Protein AF-A0A9P4NDZ0-F1 (afdb_monomer_lite)

Foldseek 3Di:
DPPPPVDDDDDLVVVLVVCLVVVHQADEDEPVVCVVCVVSLVVRVVSNHAYEYECQPPDDDCPVDPNPSDDPSHQWYAHPVRDIDGPDPPDD

Secondary structure (DSSP, 8-state):
-----------HHHHHHHHHHTT--EEEEEHHHHHH-THHHHHHHHTT-EEEEE-TT-S--TTTSSTT---TT-SEEE-TTS-EEE------

Radius of gyration: 14.3 Å; chains: 1; bounding box: 34×35×33 Å

Structure (mmCIF, N/CA/C/O backbone):
data_AF-A0A9P4NDZ0-F1
#
_entry.id   AF-A0A9P4NDZ0-F1
#
loop_
_atom_site.group_PDB
_atom_site.id
_atom_site.type_symbol
_atom_site.label_atom_id
_atom_site.label_alt_id
_atom_site.label_comp_id
_atom_site.label_asym_id
_atom_site.label_entity_id
_atom_site.label_seq_id
_atom_site.pdbx_PDB_ins_code
_atom_site.Cartn_x
_atom_site.Cartn_y
_atom_site.Cartn_z
_atom_site.occupancy
_atom_site.B_iso_or_equiv
_atom_site.auth_seq_id
_atom_site.auth_comp_id
_atom_site.auth_asym_id
_atom_site.auth_atom_id
_atom_site.pdbx_PDB_model_num
ATOM 1 N N . SER A 1 1 ? 20.275 24.107 15.147 1.00 38.81 1 SER A N 1
ATOM 2 C CA . SER A 1 1 ? 18.833 24.118 14.835 1.00 38.81 1 SER A CA 1
ATOM 3 C C . SER A 1 1 ? 18.440 22.714 14.418 1.00 38.81 1 SER A C 1
ATOM 5 O O . SER A 1 1 ? 18.920 22.236 13.399 1.00 38.81 1 SER A O 1
ATOM 7 N N . LEU A 1 2 ? 17.660 22.000 15.237 1.00 47.12 2 LEU A N 1
ATOM 8 C CA . LEU A 1 2 ? 17.105 20.715 14.812 1.00 47.12 2 LEU A CA 1
ATOM 9 C C . LEU A 1 2 ? 16.0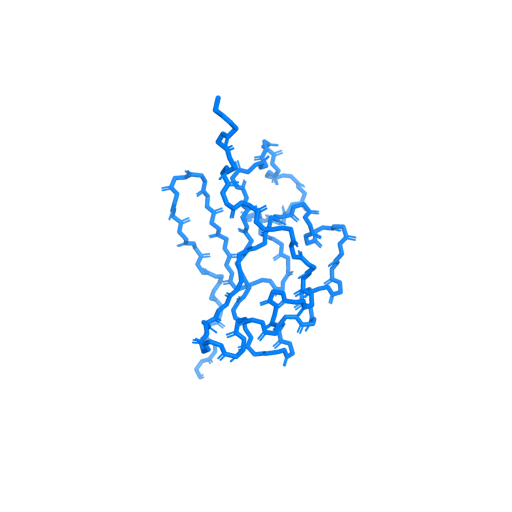81 21.005 13.716 1.00 47.12 2 LEU A C 1
ATOM 11 O O . LEU A 1 2 ? 14.966 21.432 14.002 1.00 47.12 2 LEU A O 1
ATOM 15 N N . ALA A 1 3 ? 16.478 20.810 12.461 1.00 49.50 3 ALA A N 1
ATOM 16 C CA . ALA A 1 3 ? 15.529 20.616 11.384 1.00 49.50 3 ALA A CA 1
ATOM 17 C C . ALA A 1 3 ? 14.787 19.312 11.693 1.00 49.50 3 ALA A C 1
ATOM 19 O O . ALA A 1 3 ? 15.210 18.225 11.305 1.00 49.50 3 ALA A O 1
ATOM 20 N N . SER A 1 4 ? 13.702 19.417 12.459 1.00 49.03 4 SER A N 1
ATOM 21 C CA . SER A 1 4 ? 12.633 18.433 12.408 1.00 49.03 4 SER A CA 1
ATOM 22 C C . SER A 1 4 ? 12.071 18.523 10.993 1.00 49.03 4 SER A C 1
ATOM 24 O O . SER A 1 4 ? 11.131 19.267 10.726 1.00 49.03 4 SER A O 1
ATOM 26 N N . SER A 1 5 ? 12.717 17.852 10.035 1.00 56.53 5 SER A N 1
ATOM 27 C CA . SER A 1 5 ? 12.047 17.449 8.803 1.00 56.53 5 SER A CA 1
ATOM 28 C C . SER A 1 5 ? 10.781 16.768 9.289 1.00 56.53 5 SER A C 1
ATOM 30 O O . SER A 1 5 ? 10.937 15.763 9.973 1.00 56.53 5 SER A O 1
ATOM 32 N N . GLY A 1 6 ? 9.599 17.357 9.065 1.00 56.12 6 GLY A N 1
ATOM 33 C CA . GLY A 1 6 ? 8.296 17.001 9.658 1.00 56.12 6 GLY A CA 1
ATOM 34 C C . GLY A 1 6 ? 7.807 15.583 9.341 1.00 56.12 6 GLY A C 1
ATOM 35 O O . GLY A 1 6 ? 6.699 15.374 8.863 1.00 56.12 6 GLY A O 1
ATOM 36 N N . ARG A 1 7 ? 8.666 14.598 9.577 1.00 63.81 7 ARG A N 1
ATOM 37 C CA . ARG A 1 7 ? 8.491 13.176 9.395 1.00 63.81 7 ARG A CA 1
ATOM 38 C C . ARG A 1 7 ? 7.784 12.685 10.642 1.00 63.81 7 ARG A C 1
ATOM 40 O O . ARG A 1 7 ? 8.405 12.222 11.595 1.00 63.81 7 ARG A O 1
ATOM 47 N N . THR A 1 8 ? 6.471 12.826 10.624 1.00 73.31 8 THR A N 1
ATOM 48 C CA . THR A 1 8 ? 5.604 12.151 11.579 1.00 73.31 8 THR A CA 1
ATOM 49 C C . THR A 1 8 ? 5.715 10.650 11.331 1.00 73.31 8 THR A C 1
ATOM 51 O O . THR A 1 8 ? 5.554 10.184 10.202 1.00 73.31 8 THR A O 1
ATOM 54 N N . VAL A 1 9 ? 6.037 9.889 12.375 1.00 80.50 9 VAL A N 1
ATOM 55 C CA . VAL A 1 9 ? 6.003 8.426 12.323 1.00 80.50 9 VAL A CA 1
ATOM 56 C C . VAL A 1 9 ? 4.563 8.007 12.593 1.00 80.50 9 VAL A C 1
ATOM 58 O O . VAL A 1 9 ? 4.061 8.237 13.687 1.00 80.50 9 VAL A O 1
ATOM 61 N N . LEU A 1 10 ? 3.906 7.434 11.587 1.00 83.81 10 LEU A N 1
ATOM 62 C CA . LEU A 1 10 ? 2.558 6.880 11.689 1.00 83.81 10 LEU A CA 1
ATOM 63 C C . LEU A 1 10 ? 2.607 5.387 11.384 1.00 83.81 10 LEU A C 1
ATOM 65 O O . LEU A 1 10 ? 3.356 4.941 10.509 1.00 83.81 10 LEU A O 1
ATOM 69 N N . SER A 1 11 ? 1.785 4.615 12.083 1.00 89.31 11 SER A N 1
ATOM 70 C CA . SER A 1 11 ? 1.475 3.255 11.663 1.00 89.31 11 SER A CA 1
ATOM 71 C C . SER A 1 11 ? 0.663 3.271 10.364 1.00 89.31 11 SER A C 1
ATOM 73 O O . SER A 1 11 ? -0.027 4.239 10.044 1.00 89.31 11 SER A O 1
ATOM 75 N N . VAL A 1 12 ? 0.692 2.167 9.614 1.00 88.75 12 VAL A N 1
ATOM 76 C CA . VAL A 1 12 ? -0.098 2.045 8.376 1.00 88.75 12 VAL A CA 1
ATOM 77 C C . VAL A 1 12 ? -1.597 2.144 8.660 1.00 88.75 12 VAL A C 1
ATOM 79 O O . VAL A 1 12 ? -2.324 2.763 7.892 1.00 88.75 12 VAL A O 1
ATOM 82 N N . LYS A 1 13 ? -2.052 1.626 9.807 1.00 91.31 13 LYS A N 1
ATOM 83 C CA . LYS A 1 13 ? -3.438 1.778 10.264 1.00 91.31 13 LYS A CA 1
ATOM 84 C C . LYS A 1 13 ? -3.824 3.252 10.419 1.00 91.31 13 LYS A C 1
ATOM 86 O O . LYS A 1 13 ? -4.869 3.663 9.925 1.00 91.31 13 LYS A O 1
ATOM 91 N N . GLU A 1 14 ? -2.983 4.042 11.083 1.00 92.94 14 GLU A N 1
ATOM 92 C CA . GLU A 1 14 ? -3.220 5.481 11.248 1.00 92.94 14 GLU A CA 1
ATOM 93 C C . GLU A 1 14 ? -3.169 6.207 9.903 1.00 92.94 14 GLU A C 1
ATOM 95 O O . GLU A 1 14 ? -4.018 7.052 9.643 1.00 92.94 14 GLU A O 1
ATOM 100 N N . ALA A 1 15 ? -2.234 5.849 9.019 1.00 92.56 15 ALA A N 1
ATOM 101 C CA . ALA A 1 15 ? -2.145 6.431 7.682 1.00 92.56 15 ALA A CA 1
ATOM 102 C C . ALA A 1 15 ? -3.409 6.165 6.842 1.00 92.56 15 ALA A C 1
ATOM 104 O O . ALA A 1 15 ? -3.913 7.083 6.199 1.00 92.56 15 ALA A O 1
ATOM 105 N N . VAL A 1 16 ? -3.959 4.945 6.893 1.00 94.00 16 VAL A N 1
ATOM 106 C CA . VAL A 1 16 ? -5.237 4.590 6.246 1.00 94.00 16 VAL A CA 1
ATOM 107 C C . VAL A 1 16 ? -6.384 5.416 6.819 1.00 94.00 16 VAL A C 1
ATOM 109 O O . VAL A 1 16 ? -7.154 6.004 6.063 1.00 94.00 16 VAL A O 1
ATOM 112 N N . GLN A 1 17 ? -6.474 5.517 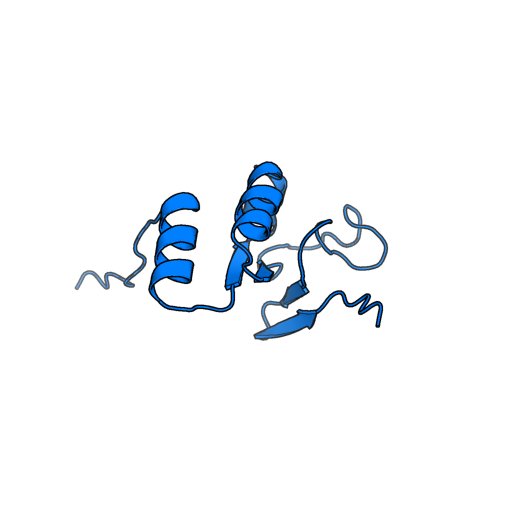8.145 1.00 94.25 17 GLN A N 1
ATOM 113 C CA . GLN A 1 17 ? -7.531 6.288 8.797 1.00 94.25 17 GLN A CA 1
ATOM 114 C C . GLN A 1 17 ? -7.443 7.781 8.448 1.00 94.25 17 GLN A C 1
ATOM 116 O O . GLN A 1 17 ? -8.458 8.413 8.164 1.00 94.25 17 GLN A O 1
ATOM 121 N N . VAL A 1 18 ? -6.233 8.347 8.418 1.00 93.81 18 VAL A N 1
ATOM 122 C CA . VAL A 1 18 ? -6.002 9.724 7.966 1.00 93.81 18 VAL A CA 1
ATOM 123 C C . VAL A 1 18 ? -6.431 9.886 6.510 1.00 93.81 18 VAL A C 1
ATOM 125 O O . VAL A 1 18 ? -7.134 10.846 6.206 1.00 93.81 18 VAL A O 1
ATOM 128 N N . ALA A 1 19 ? -6.066 8.958 5.624 1.00 94.88 19 ALA A N 1
ATOM 129 C CA . ALA A 1 19 ? -6.450 9.020 4.218 1.00 94.88 19 ALA A CA 1
ATOM 130 C C . ALA A 1 19 ? -7.975 9.015 4.034 1.00 94.88 19 ALA A C 1
ATOM 132 O O . ALA A 1 19 ? -8.503 9.886 3.344 1.00 94.88 19 ALA A O 1
ATOM 133 N N . GLN A 1 20 ? -8.688 8.116 4.716 1.00 94.25 20 GLN A N 1
ATOM 134 C CA . GLN A 1 20 ? -10.151 8.049 4.661 1.00 94.25 20 GLN A CA 1
ATOM 135 C C . GLN A 1 20 ? -10.812 9.313 5.222 1.00 94.25 20 GLN A C 1
ATOM 137 O O . GLN A 1 20 ? -11.705 9.875 4.594 1.00 94.25 20 GLN A O 1
ATOM 142 N N . ASN A 1 21 ? -10.334 9.811 6.364 1.00 95.88 21 ASN A N 1
ATOM 143 C CA . ASN A 1 21 ? -10.903 11.000 7.003 1.00 95.88 21 ASN A CA 1
ATOM 144 C C . ASN A 1 21 ? -10.668 12.293 6.206 1.00 95.88 21 ASN A C 1
ATOM 146 O O . ASN A 1 21 ? -11.366 13.279 6.430 1.00 95.88 21 ASN A O 1
ATOM 150 N N . ASN A 1 22 ? -9.680 12.304 5.307 1.00 95.06 22 ASN A N 1
ATOM 151 C CA . ASN A 1 22 ? -9.322 13.465 4.490 1.00 95.06 22 ASN A CA 1
ATOM 152 C C . ASN A 1 22 ? -9.673 13.286 3.004 1.00 95.06 22 ASN A C 1
ATOM 154 O O . ASN A 1 22 ? -9.245 14.095 2.182 1.00 95.06 22 ASN A O 1
ATOM 158 N N . ASN A 1 23 ? -10.452 12.256 2.652 1.00 93.88 23 ASN A N 1
ATOM 159 C CA . ASN A 1 23 ? -10.839 11.944 1.271 1.00 93.88 23 ASN A CA 1
ATOM 160 C C . ASN A 1 23 ? -9.640 11.801 0.317 1.00 93.88 23 ASN A C 1
ATOM 162 O O . ASN A 1 23 ? -9.702 12.194 -0.850 1.00 93.88 23 ASN A O 1
ATOM 166 N N . PHE A 1 24 ? -8.519 11.272 0.806 1.00 95.25 24 PHE A N 1
ATOM 167 C CA . PHE A 1 24 ? -7.387 10.972 -0.059 1.00 95.25 24 PHE A CA 1
ATOM 168 C C . PHE A 1 24 ? -7.678 9.747 -0.913 1.00 95.25 24 PHE A C 1
ATOM 170 O O . PHE A 1 24 ? -8.310 8.792 -0.474 1.00 95.25 24 PHE A O 1
ATOM 177 N N . MET A 1 25 ? -7.150 9.766 -2.135 1.00 93.06 25 MET A N 1
ATOM 178 C CA . MET A 1 25 ? -7.335 8.665 -3.078 1.00 93.06 25 MET A CA 1
ATOM 179 C C . MET A 1 25 ? -6.537 7.419 -2.696 1.00 93.06 25 MET A C 1
ATOM 181 O O . MET A 1 25 ? -6.904 6.324 -3.104 1.00 93.06 25 MET A O 1
ATOM 185 N N . GLY A 1 26 ? -5.430 7.557 -1.960 1.00 94.44 26 GLY A N 1
ATOM 186 C CA . GLY A 1 26 ? -4.525 6.436 -1.767 1.00 94.44 26 GLY A CA 1
ATOM 187 C C . GLY A 1 26 ? -3.312 6.694 -0.889 1.00 94.44 26 GLY A C 1
ATOM 188 O O . GLY A 1 26 ? -3.129 7.777 -0.333 1.00 94.44 26 GLY A O 1
ATOM 189 N N . LEU A 1 27 ? -2.471 5.668 -0.798 1.00 94.25 27 LEU A N 1
ATOM 190 C CA . LEU A 1 27 ? -1.217 5.650 -0.059 1.00 94.25 27 LEU A CA 1
ATOM 191 C C . LEU A 1 27 ? -0.063 5.234 -0.974 1.00 94.25 27 LEU A C 1
ATOM 193 O O . LEU A 1 27 ? -0.193 4.335 -1.805 1.00 94.25 27 LEU A O 1
ATOM 197 N N . ILE A 1 28 ? 1.097 5.854 -0.761 1.00 92.81 28 ILE A N 1
ATOM 198 C CA . ILE A 1 28 ? 2.364 5.420 -1.349 1.00 92.81 28 ILE A CA 1
ATOM 199 C C . ILE A 1 28 ? 3.155 4.702 -0.258 1.00 92.81 28 ILE A C 1
ATOM 201 O O . ILE A 1 28 ? 3.499 5.298 0.763 1.00 92.81 28 ILE A O 1
ATOM 205 N N . CYS A 1 29 ? 3.445 3.421 -0.470 1.00 90.94 29 CYS A N 1
ATOM 206 C CA . CYS A 1 29 ? 4.225 2.604 0.456 1.00 90.94 29 CYS A CA 1
ATOM 207 C C . CYS A 1 29 ? 5.520 2.154 -0.208 1.00 90.94 29 CYS A C 1
ATOM 209 O O . CYS A 1 29 ? 5.516 1.741 -1.364 1.00 90.94 29 CYS A O 1
ATOM 211 N N . SER A 1 30 ? 6.633 2.155 0.528 1.00 88.88 30 SER A N 1
ATOM 212 C CA . SER A 1 30 ? 7.869 1.565 0.007 1.00 88.88 30 SER A CA 1
ATOM 213 C C . SER A 1 30 ? 7.653 0.090 -0.330 1.00 88.88 30 SER A C 1
ATOM 215 O O . SER A 1 30 ? 7.114 -0.647 0.499 1.00 88.88 30 SER A O 1
ATOM 217 N N . SER A 1 31 ? 8.141 -0.351 -1.485 1.00 88.12 31 SER A N 1
ATOM 218 C CA . SER A 1 31 ? 8.165 -1.764 -1.906 1.00 88.12 31 SER A CA 1
ATOM 219 C C . SER A 1 31 ? 8.621 -2.714 -0.793 1.00 88.12 31 SER A C 1
ATOM 221 O O . SER A 1 31 ? 7.927 -3.672 -0.481 1.00 88.12 31 SER A O 1
ATOM 223 N N . ARG A 1 32 ? 9.704 -2.376 -0.080 1.00 86.62 32 ARG A N 1
ATOM 224 C CA . ARG A 1 32 ? 10.209 -3.169 1.057 1.00 86.62 32 ARG A CA 1
ATOM 225 C C . ARG A 1 32 ? 9.184 -3.392 2.178 1.00 86.62 32 ARG A C 1
ATOM 227 O O . ARG A 1 32 ? 9.205 -4.439 2.814 1.00 86.62 32 ARG A O 1
ATOM 234 N N . LEU A 1 33 ? 8.341 -2.403 2.475 1.00 88.44 33 LEU A N 1
ATOM 235 C CA . LEU A 1 33 ? 7.314 -2.531 3.516 1.00 88.44 33 LEU A CA 1
ATOM 236 C C . LEU A 1 33 ? 6.225 -3.510 3.077 1.00 88.44 33 LEU A C 1
ATOM 238 O O . LEU A 1 33 ? 5.787 -4.325 3.883 1.00 88.44 33 LEU A O 1
ATOM 242 N N . LEU A 1 34 ? 5.837 -3.455 1.803 1.00 88.69 34 LEU A N 1
ATOM 243 C CA . LEU A 1 34 ? 4.848 -4.363 1.227 1.00 88.69 34 LEU A CA 1
ATOM 244 C C . LEU A 1 34 ? 5.385 -5.801 1.143 1.00 88.69 34 LEU A C 1
ATOM 246 O O . LEU A 1 34 ? 4.648 -6.728 1.456 1.00 88.69 34 LEU A O 1
ATOM 250 N N . ASP A 1 35 ? 6.678 -5.979 0.842 1.00 84.75 35 ASP A N 1
ATOM 251 C CA . ASP A 1 35 ? 7.342 -7.294 0.870 1.00 84.75 35 ASP A CA 1
ATOM 252 C C . ASP A 1 35 ? 7.317 -7.926 2.274 1.00 84.75 35 ASP A C 1
ATOM 254 O O . ASP A 1 35 ? 7.123 -9.130 2.426 1.00 84.75 35 ASP A O 1
ATOM 258 N N . LEU A 1 36 ? 7.554 -7.118 3.314 1.00 88.50 36 LEU A N 1
ATOM 259 C CA . LEU A 1 36 ? 7.609 -7.592 4.701 1.00 88.50 36 LEU A CA 1
ATOM 260 C C . LEU A 1 36 ? 6.224 -7.846 5.297 1.00 88.50 36 LEU A C 1
ATOM 262 O O . LEU A 1 36 ? 6.101 -8.628 6.238 1.00 88.50 36 LEU A O 1
ATOM 266 N N . ALA A 1 37 ? 5.197 -7.170 4.788 1.00 89.38 37 ALA A N 1
ATOM 267 C CA . ALA A 1 37 ? 3.843 -7.272 5.305 1.00 89.38 37 ALA A CA 1
ATOM 268 C C . ALA A 1 37 ? 2.796 -7.241 4.174 1.00 89.38 37 ALA A C 1
ATOM 270 O O . ALA A 1 37 ? 2.063 -6.256 4.040 1.00 89.38 37 ALA A O 1
ATOM 271 N N . PRO A 1 38 ? 2.655 -8.340 3.404 1.00 87.50 38 PRO A N 1
ATOM 272 C CA . PRO A 1 38 ? 1.681 -8.433 2.313 1.00 87.50 38 PRO A CA 1
ATOM 273 C C . PRO A 1 38 ? 0.232 -8.221 2.769 1.00 87.50 38 PRO A C 1
ATOM 275 O O . PRO A 1 38 ? -0.569 -7.653 2.036 1.00 87.50 38 PRO A O 1
ATOM 278 N N . ALA A 1 39 ? -0.095 -8.585 4.014 1.00 90.19 39 ALA A N 1
ATOM 279 C CA . ALA A 1 39 ? -1.419 -8.362 4.604 1.00 90.19 39 ALA A CA 1
ATOM 280 C C . ALA A 1 39 ? -1.845 -6.877 4.623 1.00 90.19 39 ALA A C 1
ATOM 282 O O . ALA A 1 39 ? -3.033 -6.565 4.676 1.00 90.19 39 ALA A O 1
ATOM 283 N N . LEU A 1 40 ? -0.892 -5.939 4.560 1.00 90.56 40 LEU A N 1
ATOM 284 C CA . LEU A 1 40 ? -1.202 -4.511 4.472 1.00 90.56 40 LEU A CA 1
ATOM 285 C C . LEU A 1 40 ? -1.783 -4.121 3.114 1.00 90.56 40 LEU A C 1
ATOM 287 O O . LEU A 1 40 ? -2.567 -3.179 3.052 1.00 90.56 40 LEU A O 1
ATOM 291 N N . ILE A 1 41 ? -1.428 -4.840 2.047 1.00 91.06 41 ILE A N 1
ATOM 292 C CA . ILE A 1 41 ? -1.990 -4.627 0.710 1.00 91.06 41 ILE A CA 1
ATOM 293 C C . ILE A 1 41 ? -3.500 -4.846 0.784 1.00 91.06 41 ILE A C 1
ATOM 295 O O . ILE A 1 41 ? -4.270 -3.942 0.472 1.00 91.06 41 ILE A O 1
ATOM 299 N N . GLU A 1 42 ? -3.923 -5.997 1.305 1.00 90.06 42 GLU A N 1
ATOM 300 C CA . GLU A 1 42 ? -5.337 -6.341 1.468 1.00 90.06 42 GLU A CA 1
ATOM 301 C C . GLU A 1 42 ? -6.080 -5.346 2.372 1.00 90.06 42 GLU A C 1
ATOM 303 O O . GLU A 1 42 ? -7.177 -4.895 2.034 1.00 90.06 42 GLU A O 1
ATOM 308 N N . ALA A 1 43 ? -5.470 -4.936 3.488 1.00 91.56 43 ALA A N 1
ATOM 309 C CA . ALA A 1 43 ? -6.077 -3.973 4.406 1.00 91.56 43 ALA A CA 1
ATOM 310 C C . ALA A 1 43 ? -6.328 -2.604 3.746 1.00 91.56 43 ALA A C 1
ATOM 312 O O . ALA A 1 43 ? -7.403 -2.025 3.905 1.00 91.56 43 ALA A O 1
ATOM 313 N N . ILE A 1 44 ? -5.358 -2.093 2.979 1.00 93.75 44 ILE A N 1
ATOM 314 C CA . ILE A 1 44 ? -5.474 -0.810 2.265 1.00 93.75 44 ILE A CA 1
ATOM 315 C C . ILE A 1 44 ? -6.511 -0.914 1.138 1.00 93.75 44 ILE A C 1
ATOM 317 O O . ILE A 1 44 ? -7.325 -0.008 0.959 1.00 93.75 44 ILE A O 1
ATOM 321 N N . LYS A 1 45 ? -6.540 -2.041 0.423 1.00 91.00 45 LYS A N 1
ATOM 322 C CA . LYS A 1 45 ? -7.528 -2.301 -0.632 1.00 91.00 45 LYS A CA 1
ATOM 323 C C . LYS A 1 45 ? -8.949 -2.388 -0.094 1.00 91.00 45 LYS A C 1
ATOM 325 O O . LYS A 1 45 ? -9.852 -1.777 -0.655 1.00 91.00 45 LYS A O 1
ATOM 330 N N . THR A 1 46 ? -9.139 -3.074 1.029 1.00 92.62 46 THR A N 1
ATOM 331 C CA . THR A 1 46 ? -10.438 -3.164 1.716 1.00 92.62 46 THR A CA 1
ATOM 332 C C . THR A 1 46 ? -10.920 -1.786 2.173 1.00 92.62 46 THR A C 1
ATOM 334 O O . THR A 1 46 ? -12.112 -1.491 2.135 1.00 92.62 46 THR A O 1
ATOM 337 N N . ALA A 1 47 ? -9.990 -0.898 2.531 1.00 93.25 47 ALA A N 1
ATOM 338 C CA . ALA A 1 47 ? -10.274 0.499 2.844 1.00 93.25 47 ALA A CA 1
ATOM 339 C C . ALA A 1 47 ? -10.642 1.361 1.615 1.00 93.25 47 ALA A C 1
ATOM 341 O O . ALA A 1 47 ? -10.881 2.557 1.782 1.00 93.25 47 ALA A O 1
ATOM 342 N N . SER A 1 48 ? -10.723 0.769 0.413 1.00 92.56 48 SER A N 1
ATOM 343 C CA . SER A 1 48 ? -11.017 1.434 -0.867 1.00 92.56 48 SER A CA 1
ATOM 344 C C . SER A 1 48 ? -10.020 2.540 -1.226 1.00 92.56 48 SER A C 1
ATOM 346 O O . SER A 1 48 ? -10.385 3.562 -1.801 1.00 92.56 48 SER A O 1
ATOM 348 N N . LEU A 1 49 ? -8.749 2.338 -0.869 1.00 95.38 49 LEU A N 1
ATOM 349 C CA . LEU A 1 49 ? -7.653 3.252 -1.171 1.00 95.38 49 LEU A CA 1
ATOM 350 C C . LEU A 1 49 ? -6.769 2.686 -2.285 1.00 95.38 49 LEU A C 1
ATOM 352 O O . LEU A 1 49 ? -6.432 1.500 -2.287 1.00 95.38 49 LEU A O 1
ATOM 356 N N . VAL A 1 50 ? -6.328 3.564 -3.185 1.00 94.44 50 VAL A N 1
ATOM 357 C CA . VAL A 1 50 ? -5.295 3.262 -4.178 1.00 94.44 50 VAL A CA 1
ATOM 358 C C . VAL A 1 50 ? -3.972 3.008 -3.457 1.00 94.44 50 VAL A C 1
ATOM 360 O O . VAL A 1 50 ? -3.535 3.811 -2.631 1.00 94.44 50 VAL A O 1
ATOM 363 N N . LEU A 1 51 ? -3.300 1.910 -3.779 1.00 94.06 51 LEU A N 1
ATOM 364 C CA . LEU A 1 51 ? -1.990 1.572 -3.242 1.00 94.06 51 LEU A CA 1
ATOM 365 C C . LEU A 1 51 ? -0.927 1.657 -4.332 1.00 94.06 51 LEU A C 1
ATOM 367 O O . LEU A 1 51 ? -0.918 0.866 -5.275 1.00 94.06 51 LEU A O 1
ATOM 371 N N . ILE A 1 52 ? 0.017 2.577 -4.155 1.00 93.56 52 ILE A N 1
ATOM 372 C CA . ILE A 1 52 ? 1.182 2.730 -5.026 1.00 93.56 52 ILE A CA 1
ATOM 373 C C . ILE A 1 52 ? 2.425 2.213 -4.308 1.00 93.56 52 ILE A C 1
ATOM 375 O O . ILE A 1 52 ? 2.699 2.584 -3.163 1.00 93.56 52 ILE A O 1
ATOM 379 N N . SER A 1 53 ? 3.209 1.381 -4.990 1.00 92.00 53 SER A N 1
ATOM 380 C CA . SER A 1 53 ? 4.504 0.936 -4.484 1.00 92.00 53 SER A CA 1
ATOM 381 C C . SER A 1 53 ? 5.630 1.877 -4.909 1.00 92.00 53 SER A C 1
ATOM 383 O O . SER A 1 53 ? 5.883 2.074 -6.096 1.00 92.00 53 SER A O 1
ATOM 385 N N . ASP A 1 54 ? 6.349 2.433 -3.942 1.00 90.75 54 ASP A N 1
ATOM 386 C CA . ASP A 1 54 ? 7.581 3.175 -4.185 1.00 90.75 54 ASP A CA 1
ATOM 387 C C . ASP A 1 54 ? 8.769 2.212 -4.348 1.00 90.75 54 ASP A C 1
ATOM 389 O O . ASP A 1 54 ? 9.202 1.526 -3.408 1.00 90.75 54 ASP A O 1
ATOM 393 N N . VAL A 1 55 ? 9.297 2.163 -5.572 1.00 87.38 55 VAL A N 1
ATOM 394 C CA . VAL A 1 55 ? 10.449 1.338 -5.969 1.00 87.38 55 VAL A CA 1
ATOM 395 C C . VAL A 1 55 ? 11.745 2.150 -6.072 1.00 87.38 55 VAL A C 1
ATOM 397 O O . VAL A 1 55 ? 12.790 1.596 -6.415 1.00 87.38 55 VAL A O 1
ATOM 400 N N . SER A 1 56 ? 11.722 3.441 -5.717 1.00 82.00 56 SER A N 1
ATOM 401 C CA . SER A 1 56 ? 12.867 4.364 -5.819 1.00 82.00 56 SER A CA 1
ATOM 402 C C . SER A 1 56 ? 14.090 3.920 -5.014 1.00 82.00 56 SER A C 1
ATOM 404 O O . SER A 1 56 ? 15.222 4.203 -5.394 1.00 82.00 56 SER A O 1
ATOM 406 N N . GLY A 1 57 ? 13.873 3.219 -3.898 1.00 68.19 57 GLY A N 1
ATOM 407 C CA . GLY A 1 57 ? 14.937 2.688 -3.039 1.00 68.19 57 GLY A CA 1
ATOM 408 C C . GLY A 1 57 ? 15.423 1.285 -3.415 1.00 68.19 57 GLY A C 1
ATOM 409 O O . GLY A 1 57 ? 16.341 0.773 -2.771 1.00 68.19 57 GLY A O 1
ATOM 410 N N . SER A 1 58 ? 14.817 0.640 -4.416 1.00 64.81 58 SER A N 1
ATOM 411 C CA . SER A 1 58 ? 15.216 -0.702 -4.843 1.00 64.81 58 SER A CA 1
ATOM 412 C C . SER A 1 58 ? 16.376 -0.605 -5.838 1.00 64.81 58 SER A C 1
ATOM 414 O O . SER A 1 58 ? 16.200 -0.289 -7.010 1.00 64.81 58 SER A O 1
ATOM 416 N N . LYS A 1 59 ? 17.604 -0.839 -5.361 1.00 56.34 59 LYS A N 1
ATOM 417 C CA . LYS A 1 59 ? 18.734 -1.120 -6.254 1.00 56.34 59 LYS A CA 1
ATOM 418 C C . LYS A 1 59 ? 18.490 -2.504 -6.861 1.00 56.34 59 LYS A C 1
ATOM 420 O O . LYS A 1 59 ? 18.502 -3.486 -6.126 1.00 56.34 59 LYS A O 1
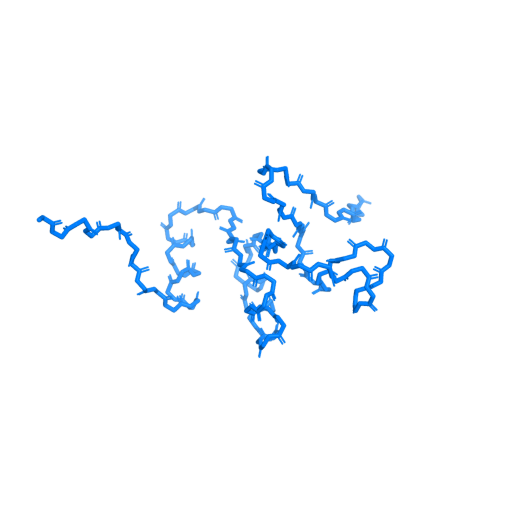ATOM 425 N N . ASP A 1 60 ? 18.200 -2.550 -8.158 1.00 53.31 60 ASP 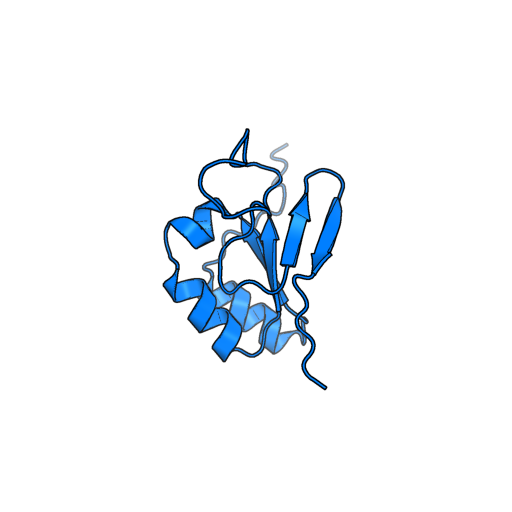A N 1
ATOM 426 C CA . ASP A 1 60 ? 18.183 -3.754 -8.998 1.00 53.31 60 ASP A CA 1
ATOM 427 C C . ASP A 1 60 ? 17.362 -4.948 -8.481 1.00 53.31 60 ASP A C 1
ATOM 429 O O . ASP A 1 60 ? 17.898 -5.949 -8.007 1.00 53.31 60 ASP A O 1
ATOM 433 N N . ARG A 1 61 ? 16.034 -4.903 -8.649 1.00 53.50 61 ARG A N 1
ATOM 434 C CA . ARG A 1 61 ? 15.166 -6.085 -8.468 1.00 53.50 61 ARG A CA 1
ATOM 435 C C . ARG A 1 61 ? 14.392 -6.493 -9.724 1.00 53.50 61 ARG A C 1
ATOM 437 O O . ARG A 1 61 ? 13.283 -7.005 -9.626 1.00 53.50 61 ARG A O 1
ATOM 444 N N . SER A 1 62 ? 15.016 -6.389 -10.899 1.00 48.03 62 SER A N 1
ATOM 445 C CA . SER A 1 62 ? 14.488 -6.998 -12.138 1.00 48.03 62 SER A CA 1
ATOM 446 C C . SER A 1 62 ? 14.361 -8.534 -12.088 1.00 48.03 62 SER A C 1
ATOM 448 O O . SER A 1 62 ? 13.824 -9.109 -13.024 1.00 48.03 62 SER A O 1
ATOM 450 N N . ALA A 1 63 ? 14.855 -9.211 -11.040 1.00 45.31 63 ALA A N 1
ATOM 451 C CA . ALA A 1 63 ? 14.887 -10.678 -10.957 1.00 45.31 63 ALA A CA 1
ATOM 452 C C . ALA A 1 63 ? 13.899 -11.315 -9.955 1.00 45.31 63 ALA A C 1
ATOM 454 O O . ALA A 1 63 ? 13.673 -12.517 -10.033 1.00 45.31 63 ALA A O 1
ATOM 455 N N . ALA A 1 64 ? 13.329 -10.554 -9.009 1.00 49.06 64 ALA A N 1
ATOM 456 C CA . ALA A 1 64 ? 12.420 -11.094 -7.977 1.00 49.06 64 ALA A CA 1
ATOM 457 C C . ALA A 1 64 ? 10.937 -10.791 -8.242 1.00 49.06 64 ALA A C 1
ATOM 459 O O . ALA A 1 64 ? 10.052 -11.387 -7.640 1.00 49.06 64 ALA A O 1
ATOM 460 N N . PHE A 1 65 ? 10.679 -9.864 -9.153 1.00 48.16 65 PHE A N 1
ATOM 461 C CA . PHE A 1 65 ? 9.358 -9.570 -9.669 1.00 48.16 65 PHE A CA 1
ATOM 462 C C . PHE A 1 65 ? 9.282 -10.177 -11.068 1.00 48.16 65 PHE A C 1
ATOM 464 O O . PHE A 1 65 ? 10.305 -10.266 -11.747 1.00 48.16 65 PHE A O 1
ATOM 471 N N . GLY A 1 66 ? 8.093 -10.572 -11.526 1.00 47.91 66 GLY A N 1
ATOM 472 C CA . GLY A 1 66 ? 7.875 -10.929 -12.933 1.00 47.91 66 GLY A CA 1
ATOM 473 C C . GLY A 1 66 ? 8.315 -9.803 -13.892 1.00 47.91 66 GLY A C 1
ATOM 474 O O . GLY A 1 66 ? 8.874 -8.802 -13.444 1.00 47.91 66 GLY A O 1
ATOM 475 N N . PRO A 1 67 ? 8.032 -9.887 -15.204 1.00 44.94 67 PRO A N 1
ATOM 476 C CA . PRO A 1 67 ? 8.630 -9.041 -16.256 1.00 44.94 67 PRO A CA 1
ATOM 477 C C . PRO A 1 67 ? 8.532 -7.502 -16.0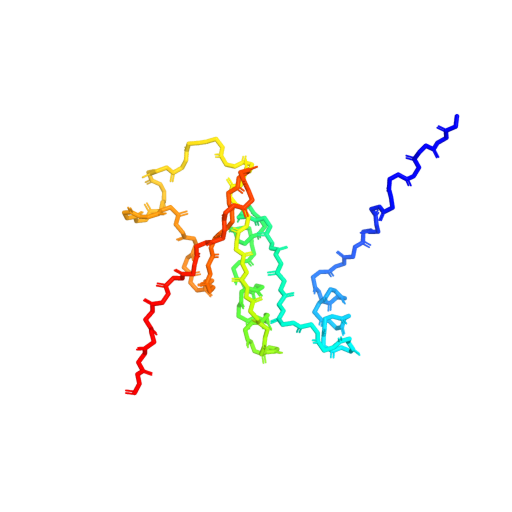89 1.00 44.94 67 PRO A C 1
ATOM 479 O O . PRO A 1 67 ? 8.997 -6.771 -16.960 1.00 44.94 67 PRO A O 1
ATOM 482 N N . ARG A 1 68 ? 7.947 -6.980 -15.001 1.00 51.12 68 ARG A N 1
ATOM 483 C CA . ARG A 1 68 ? 7.768 -5.557 -14.699 1.00 51.12 68 ARG A CA 1
ATOM 484 C C . ARG A 1 68 ? 8.247 -5.043 -13.331 1.00 51.12 68 ARG A C 1
ATOM 486 O O . ARG A 1 68 ? 8.133 -3.839 -13.127 1.00 51.12 68 ARG A O 1
ATOM 493 N N . GLY A 1 69 ? 8.807 -5.832 -12.407 1.00 57.06 69 GLY A N 1
ATOM 494 C CA . GLY A 1 69 ? 9.326 -5.209 -11.165 1.00 57.06 69 GLY A CA 1
ATOM 495 C C . GLY A 1 69 ? 8.264 -4.807 -10.122 1.00 57.06 69 GLY A C 1
ATOM 496 O O . GLY A 1 69 ? 8.588 -4.053 -9.208 1.00 57.06 69 GLY A O 1
ATOM 497 N N . VAL A 1 70 ? 7.002 -5.228 -10.279 1.00 61.69 70 VAL A N 1
ATOM 498 C CA . VAL A 1 70 ? 5.857 -4.687 -9.524 1.00 61.69 70 VAL A CA 1
ATOM 499 C C . VAL A 1 70 ? 5.357 -5.671 -8.461 1.00 61.69 70 VAL A C 1
ATOM 501 O O . VAL A 1 70 ? 5.072 -6.814 -8.824 1.00 61.69 70 VAL A O 1
ATOM 504 N N . PRO A 1 71 ? 5.204 -5.258 -7.183 1.00 66.88 71 PRO A N 1
ATOM 505 C CA . PRO A 1 71 ? 4.535 -6.072 -6.170 1.00 66.88 71 PRO A CA 1
ATOM 506 C C . PRO A 1 71 ? 3.115 -6.432 -6.587 1.00 66.88 71 PRO A C 1
ATOM 508 O O . PRO A 1 71 ? 2.352 -5.578 -7.027 1.00 66.88 71 PRO A O 1
ATOM 511 N N . GLU A 1 72 ? 2.765 -7.706 -6.462 1.00 76.94 72 GLU A N 1
ATOM 512 C CA . GLU A 1 72 ? 1.425 -8.184 -6.783 1.00 76.94 72 GLU A CA 1
ATOM 513 C C . GLU A 1 72 ? 0.382 -7.514 -5.870 1.00 76.94 72 GLU A C 1
ATOM 515 O O . GLU A 1 72 ? 0.634 -7.267 -4.691 1.00 76.94 72 GLU A O 1
ATOM 520 N N . GLY A 1 73 ? -0.782 -7.171 -6.425 1.00 82.69 73 GLY A N 1
ATOM 521 C CA . GLY A 1 73 ? -1.888 -6.577 -5.668 1.00 82.69 73 GLY A CA 1
ATOM 522 C C . GLY A 1 73 ? -1.821 -5.061 -5.442 1.00 82.69 73 GLY A C 1
ATOM 523 O O . GLY A 1 73 ? -2.738 -4.515 -4.834 1.00 82.69 73 GLY A O 1
ATOM 524 N N . VAL A 1 74 ? -0.805 -4.345 -5.936 1.00 90.19 74 VAL A N 1
ATOM 525 C CA . VAL A 1 74 ? -0.782 -2.863 -5.922 1.00 90.19 74 VAL A CA 1
ATOM 526 C C . VAL A 1 74 ? -1.421 -2.280 -7.189 1.00 90.19 74 VAL A C 1
ATOM 528 O O . VAL A 1 74 ? -1.461 -2.940 -8.225 1.00 90.19 74 VAL A O 1
ATOM 531 N N . ASP A 1 75 ? -1.910 -1.039 -7.134 1.00 90.94 75 ASP A N 1
ATOM 532 C CA . ASP A 1 75 ? -2.499 -0.338 -8.294 1.00 90.94 75 ASP A CA 1
ATOM 533 C C . ASP A 1 75 ? -1.449 0.237 -9.241 1.00 90.94 75 ASP A C 1
ATOM 535 O O . ASP A 1 75 ? -1.728 0.506 -10.407 1.00 90.94 75 ASP A O 1
ATOM 539 N N . GLY A 1 76 ? -0.231 0.444 -8.748 1.00 90.31 76 GLY A N 1
ATOM 540 C CA . GLY A 1 76 ? 0.842 1.003 -9.548 1.00 90.31 76 GLY A CA 1
ATOM 541 C C . GLY A 1 76 ? 2.162 1.105 -8.805 1.00 90.31 76 GLY A C 1
ATOM 542 O O . GLY A 1 76 ? 2.284 0.752 -7.630 1.00 90.31 76 GLY A O 1
ATOM 543 N N . THR A 1 77 ? 3.165 1.619 -9.504 1.00 91.00 77 THR A N 1
ATOM 544 C CA . THR A 1 77 ? 4.504 1.862 -8.967 1.00 91.00 77 THR A CA 1
ATOM 545 C C . THR A 1 77 ? 4.961 3.287 -9.238 1.00 91.00 77 THR A C 1
ATOM 547 O O . THR A 1 77 ? 4.592 3.885 -10.246 1.00 91.00 77 THR A O 1
ATOM 550 N N . VAL A 1 78 ? 5.786 3.834 -8.348 1.00 90.19 78 VAL A N 1
ATOM 551 C CA . VAL A 1 78 ? 6.464 5.119 -8.540 1.00 90.19 78 VAL A CA 1
ATOM 552 C C . VAL A 1 78 ? 7.976 4.929 -8.449 1.00 90.19 78 VAL A C 1
ATOM 554 O O . VAL A 1 78 ? 8.478 4.208 -7.584 1.00 90.19 78 VAL A O 1
ATOM 557 N N . LYS A 1 79 ? 8.703 5.546 -9.383 1.00 85.69 79 LYS A N 1
ATOM 558 C CA . LYS A 1 79 ? 10.172 5.512 -9.466 1.00 85.69 79 LYS A CA 1
ATOM 559 C C . LYS A 1 79 ? 10.778 6.814 -8.938 1.00 85.69 79 LYS A C 1
ATOM 561 O O . LYS A 1 79 ? 10.097 7.831 -8.838 1.00 85.69 79 LYS A O 1
ATOM 566 N N . GLY A 1 80 ? 12.093 6.814 -8.698 1.00 79.44 80 GLY A N 1
ATOM 567 C CA . GLY A 1 80 ? 12.807 7.963 -8.117 1.00 79.44 80 GLY A CA 1
ATOM 568 C C . GLY A 1 80 ? 12.808 9.226 -8.983 1.00 79.44 80 GLY A C 1
ATOM 569 O O . GLY A 1 80 ? 13.141 10.302 -8.501 1.00 79.44 80 GLY A O 1
ATOM 570 N N . ASN A 1 81 ? 12.404 9.109 -10.249 1.00 82.06 81 ASN A N 1
ATOM 571 C CA . ASN A 1 81 ? 12.166 10.232 -11.154 1.00 82.06 81 ASN A CA 1
ATOM 572 C C . ASN A 1 81 ? 10.767 10.866 -10.992 1.00 82.06 81 ASN A C 1
ATOM 574 O O . ASN A 1 81 ? 10.425 11.759 -11.760 1.00 82.06 81 ASN A O 1
ATOM 578 N N . GLY A 1 82 ? 9.951 10.394 -10.044 1.00 82.81 82 GLY A N 1
ATOM 579 C CA . GLY A 1 82 ? 8.594 10.884 -9.793 1.00 82.81 82 GLY A CA 1
ATOM 580 C C . GLY A 1 82 ? 7.544 10.385 -10.788 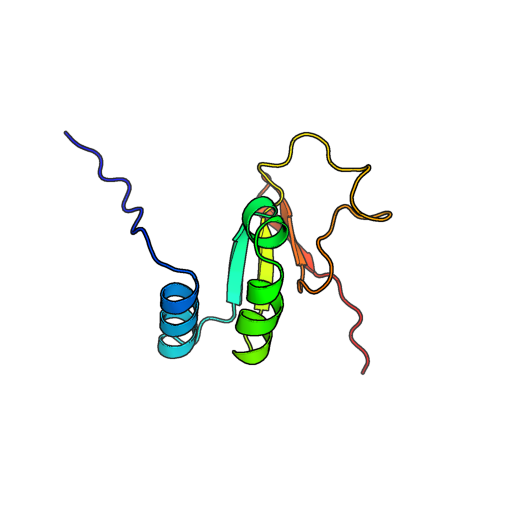1.00 82.81 82 GLY A C 1
ATOM 581 O O . GLY A 1 82 ? 6.398 10.821 -10.724 1.00 82.81 82 GLY A O 1
ATOM 582 N N . VAL A 1 83 ? 7.903 9.479 -11.703 1.00 86.94 83 VAL A N 1
ATOM 583 C CA . VAL A 1 83 ? 6.958 8.926 -12.680 1.00 86.94 83 VAL A CA 1
ATOM 584 C C . VAL A 1 83 ? 6.163 7.792 -12.041 1.00 86.94 83 VAL A C 1
ATOM 586 O O . VAL A 1 83 ? 6.743 6.825 -11.537 1.00 86.94 83 VAL A O 1
ATOM 589 N N . LEU A 1 84 ? 4.837 7.916 -12.096 1.00 89.06 84 LEU A N 1
ATOM 590 C CA . LEU A 1 84 ? 3.875 6.931 -11.611 1.00 89.06 84 LEU A CA 1
ATOM 591 C C . LEU A 1 84 ? 3.360 6.093 -12.791 1.00 89.06 84 LEU A C 1
ATOM 593 O O . LEU A 1 84 ? 2.897 6.633 -13.793 1.00 89.06 84 LEU A O 1
ATOM 597 N N . HIS A 1 85 ? 3.462 4.773 -12.667 1.00 88.25 85 HIS A N 1
ATOM 598 C CA . HIS A 1 85 ? 2.936 3.791 -13.611 1.00 88.25 85 HIS A CA 1
ATOM 599 C C . HIS A 1 85 ? 1.792 3.017 -12.952 1.00 88.25 85 HIS A C 1
ATOM 601 O O . HIS A 1 85 ? 2.037 2.293 -11.988 1.00 88.25 85 HIS A O 1
ATOM 607 N N . PHE A 1 86 ? 0.571 3.146 -13.468 1.00 88.69 86 PHE A N 1
ATOM 608 C CA . PHE A 1 86 ? -0.554 2.304 -13.056 1.00 88.69 86 PHE A CA 1
ATOM 609 C C . PHE A 1 86 ? -0.481 0.935 -13.744 1.00 88.69 86 PHE A C 1
ATOM 611 O O . PHE A 1 86 ? 0.023 0.818 -14.864 1.00 88.69 86 PHE A O 1
ATOM 618 N N . ASN A 1 87 ? -0.935 -0.104 -13.047 1.00 79.25 87 ASN A N 1
ATOM 619 C CA . ASN A 1 87 ? -0.818 -1.490 -13.495 1.00 79.25 87 ASN A CA 1
ATOM 620 C C . ASN A 1 87 ? -1.884 -1.909 -14.511 1.00 79.25 87 ASN A C 1
ATOM 622 O O . ASN A 1 87 ? -1.654 -2.917 -15.170 1.00 79.25 87 ASN A O 1
ATOM 626 N N . ASP A 1 88 ? -2.991 -1.166 -14.612 1.00 68.69 88 ASP A N 1
ATOM 627 C CA . ASP A 1 88 ? -4.184 -1.410 -15.436 1.00 68.69 88 ASP A CA 1
ATOM 628 C C . ASP A 1 88 ? -4.313 -2.807 -16.066 1.00 68.69 88 ASP A C 1
ATOM 630 O O . ASP A 1 88 ? -3.744 -3.120 -17.113 1.00 68.69 88 ASP A O 1
ATOM 634 N N . SER A 1 89 ? -5.230 -3.582 -15.494 1.00 54.69 89 SER A N 1
ATOM 635 C CA . SER A 1 89 ? -6.326 -4.125 -16.290 1.00 54.69 89 SER A CA 1
ATOM 636 C C . SER A 1 89 ? -7.605 -3.412 -15.846 1.00 54.69 89 SER A C 1
ATOM 638 O O . SER A 1 89 ? -8.179 -3.759 -14.814 1.00 54.69 89 SER A O 1
ATOM 640 N N . VAL A 1 90 ? -8.024 -2.384 -16.586 1.00 47.03 90 VAL A N 1
ATOM 641 C CA . VAL A 1 90 ? -9.404 -1.892 -16.503 1.00 47.03 90 VAL A CA 1
ATOM 642 C C . VAL A 1 90 ? -10.242 -2.886 -17.299 1.00 47.03 90 VAL A C 1
ATOM 644 O O . VAL A 1 90 ? -10.276 -2.802 -18.524 1.00 47.03 90 VAL A O 1
ATOM 647 N N . ASP A 1 91 ? -10.864 -3.852 -16.626 1.00 46.38 91 ASP A N 1
ATOM 648 C CA . ASP A 1 91 ? -12.019 -4.520 -17.227 1.00 46.38 91 ASP A CA 1
ATOM 649 C C . ASP A 1 91 ? -13.183 -3.520 -17.178 1.00 46.38 91 ASP A C 1
ATOM 651 O O . ASP A 1 91 ? -13.595 -3.086 -16.097 1.00 46.38 91 ASP A O 1
ATOM 655 N N . MET A 1 92 ? -13.631 -3.093 -18.364 1.00 35.59 92 MET A N 1
ATOM 656 C CA . MET A 1 92 ? -14.883 -2.355 -18.578 1.00 35.59 92 MET A CA 1
ATOM 657 C C . MET A 1 92 ? -16.059 -3.318 -18.687 1.00 35.59 92 MET A C 1
ATOM 659 O O . MET A 1 92 ? -15.899 -4.361 -19.359 1.00 35.59 92 MET A O 1
#

Sequence (92 aa):
SLASSGRTVLSVKEAVQVAQNNNFMGLICSSRLLDLAPALIEAIKTASLVLISDVSGSKDRSAAFGPRGVPEGVDGTVKGNGVLHFNDSVDM

Organism: NCBI:txid1048955

pLDDT: mean 78.81, std 17.75, range [35.59, 95.88]